Protein AF-A0A5B0LRZ4-F1 (afdb_monomer_lite)

Organism: NCBI:txid56615

pLDDT: mean 75.14, std 19.19, range [33.28, 94.44]

Foldseek 3Di:
DDPPPPVVVVVVVVVVVVVPPPDPQDQDPPPRDSQKDFPDKDFWAAQQDFQAEPVRDTDGGHRDTRKMKTWMAHPPPRDIDIDIPDPCVVVPSYDHDDDDCVVVVVVVVDDD

Radius of gyration: 21.93 Å; chains: 1; bounding box: 40×34×77 Å

Sequence (112 aa):
MKCSATAWLWAALMGAALGNLVTAPVRCPACRCTNTRVTSSTGPSQCRRWFTCALKVVHYRCTSMGVTTNDHACNDCDNEWTSCNCVFEVMKHRFANCPTSGVHPWLGQAPS

Structure (mmCIF, N/CA/C/O backbone):
data_AF-A0A5B0LRZ4-F1
#
_entry.id   AF-A0A5B0LRZ4-F1
#
loop_
_atom_site.group_PDB
_atom_site.id
_atom_site.type_symbol
_atom_site.label_atom_id
_atom_site.label_alt_id
_atom_site.label_comp_id
_atom_site.label_asym_id
_atom_site.label_entity_id
_atom_site.label_seq_id
_atom_site.pdbx_PDB_ins_code
_atom_site.Cartn_x
_atom_site.Cartn_y
_atom_site.Cartn_z
_atom_site.occupancy
_atom_site.B_iso_or_equiv
_atom_site.auth_seq_id
_atom_site.auth_comp_id
_atom_site.auth_asym_id
_atom_site.auth_atom_id
_atom_site.pdbx_PDB_model_num
ATOM 1 N N . MET A 1 1 ? 21.608 9.695 50.114 1.00 41.59 1 MET A N 1
ATOM 2 C CA . MET A 1 1 ? 21.157 8.992 48.893 1.00 41.59 1 MET A CA 1
ATOM 3 C C . MET A 1 1 ? 20.569 10.043 47.958 1.00 41.59 1 MET A C 1
ATOM 5 O O . MET A 1 1 ? 19.578 10.659 48.317 1.00 41.59 1 MET A O 1
ATOM 9 N N . LYS A 1 2 ? 21.249 10.373 46.853 1.00 46.72 2 LYS A N 1
ATOM 10 C CA . LYS A 1 2 ? 20.803 11.393 45.886 1.00 46.72 2 LYS A CA 1
ATOM 11 C C . LYS A 1 2 ? 20.026 10.682 44.780 1.00 46.72 2 LYS A C 1
ATOM 13 O O . LYS A 1 2 ? 20.627 10.122 43.870 1.00 46.72 2 LYS A O 1
ATOM 18 N N . CYS A 1 3 ? 18.704 10.633 44.918 1.00 47.16 3 CYS A N 1
ATOM 19 C CA . CYS A 1 3 ? 17.829 10.039 43.916 1.00 47.16 3 CYS A CA 1
ATOM 20 C C . CYS A 1 3 ? 17.828 10.922 42.663 1.00 47.16 3 CYS A C 1
ATOM 22 O O . CYS A 1 3 ? 17.488 12.103 42.713 1.00 47.16 3 CYS A O 1
ATOM 24 N N . SER A 1 4 ? 18.279 10.332 41.560 1.00 49.84 4 SER A N 1
ATOM 25 C CA . SER A 1 4 ? 18.406 10.943 40.241 1.00 49.84 4 SER A CA 1
ATOM 26 C C . SER A 1 4 ? 17.028 11.346 39.704 1.00 49.84 4 SER A C 1
ATOM 28 O O . SER A 1 4 ? 16.288 10.526 39.162 1.00 49.84 4 SER A O 1
ATOM 30 N N . ALA A 1 5 ? 16.682 12.627 39.853 1.00 53.44 5 ALA A N 1
ATOM 31 C CA . ALA A 1 5 ? 15.501 13.252 39.249 1.00 53.44 5 ALA A CA 1
ATOM 32 C C . ALA A 1 5 ? 15.541 13.236 37.703 1.00 53.44 5 ALA A C 1
ATOM 34 O O . ALA A 1 5 ? 14.548 13.525 37.040 1.00 53.44 5 ALA A O 1
ATOM 35 N N . THR A 1 6 ? 16.679 12.856 37.122 1.00 56.16 6 THR A N 1
ATOM 36 C CA . THR A 1 6 ? 16.946 12.863 35.684 1.00 56.16 6 THR A CA 1
ATOM 37 C C . THR A 1 6 ? 16.221 11.747 34.926 1.00 56.16 6 THR A C 1
ATOM 39 O O . THR A 1 6 ? 15.982 11.887 33.732 1.00 56.16 6 THR A O 1
ATOM 42 N N . ALA A 1 7 ? 15.834 10.650 35.587 1.00 53.00 7 ALA A N 1
ATOM 43 C CA . ALA A 1 7 ? 15.196 9.512 34.913 1.00 53.00 7 ALA A CA 1
ATOM 44 C C . ALA A 1 7 ? 13.740 9.792 34.485 1.00 53.00 7 ALA A C 1
ATOM 46 O O . ALA A 1 7 ? 13.292 9.315 33.444 1.00 53.00 7 ALA A O 1
ATOM 47 N N . TRP A 1 8 ? 13.009 10.605 35.251 1.00 52.41 8 TRP A N 1
ATOM 48 C CA . TRP A 1 8 ? 11.585 10.871 35.010 1.00 52.41 8 TRP A CA 1
ATOM 49 C C . TRP A 1 8 ? 11.341 11.837 33.847 1.00 52.41 8 TRP A C 1
ATOM 51 O O . TRP A 1 8 ? 10.357 11.693 33.123 1.00 52.41 8 TRP A O 1
ATOM 61 N N . LEU A 1 9 ? 12.263 12.777 33.616 1.00 52.75 9 LEU A N 1
ATOM 62 C CA . LEU A 1 9 ? 12.186 13.707 32.484 1.00 52.75 9 LEU A CA 1
ATOM 63 C C . LEU A 1 9 ? 12.253 12.983 31.133 1.00 52.75 9 LEU A C 1
ATOM 65 O O . LEU A 1 9 ? 11.529 13.347 30.210 1.00 52.75 9 LEU A O 1
ATOM 69 N N . TRP A 1 10 ? 13.056 11.921 31.026 1.00 50.69 10 TRP A N 1
ATOM 70 C CA . TRP A 1 10 ? 13.144 11.130 29.797 1.00 50.69 10 TRP A CA 1
ATOM 71 C C . TRP A 1 10 ? 11.893 10.287 29.545 1.00 50.69 10 TRP A C 1
ATOM 73 O O . TRP A 1 10 ? 11.446 10.196 28.403 1.00 50.69 10 TRP A O 1
ATOM 83 N N . ALA A 1 11 ? 11.279 9.733 30.594 1.00 53.97 11 ALA A N 1
ATOM 84 C CA . ALA A 1 11 ? 10.022 8.996 30.461 1.00 53.97 11 ALA A CA 1
ATOM 85 C C . ALA A 1 11 ? 8.871 9.903 29.982 1.00 53.97 11 ALA A C 1
ATOM 87 O O . ALA A 1 11 ? 8.099 9.507 29.109 1.00 53.97 11 ALA A O 1
ATOM 88 N N . ALA A 1 12 ? 8.797 11.141 30.483 1.00 52.94 12 ALA A N 1
ATOM 89 C CA . ALA A 1 12 ? 7.803 12.119 30.038 1.00 52.94 12 ALA A CA 1
ATOM 90 C C . ALA A 1 12 ? 8.028 12.572 28.582 1.00 52.94 12 ALA A C 1
ATOM 92 O O . ALA A 1 12 ? 7.067 12.689 27.823 1.00 52.94 12 ALA A O 1
ATOM 93 N N . LEU A 1 13 ? 9.286 12.765 28.162 1.00 49.94 13 LEU A N 1
ATOM 94 C CA . LEU A 1 13 ? 9.610 13.125 26.776 1.00 49.94 13 LEU A CA 1
ATOM 95 C C . LEU A 1 13 ? 9.291 12.000 25.783 1.00 49.94 13 LEU A C 1
ATOM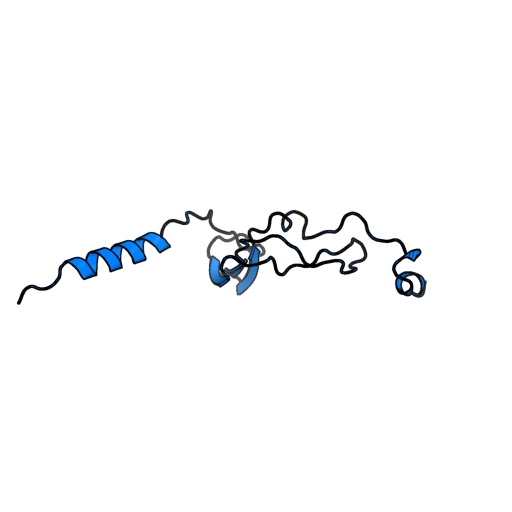 97 O O . LEU A 1 13 ? 8.754 12.273 24.710 1.00 49.94 13 LEU A O 1
ATOM 101 N N . MET A 1 14 ? 9.554 10.741 26.144 1.00 52.06 14 MET A N 1
ATOM 102 C CA . MET A 1 14 ? 9.203 9.600 25.290 1.00 52.06 14 MET A CA 1
ATOM 103 C C . MET A 1 14 ? 7.687 9.359 25.245 1.00 52.06 14 MET A C 1
ATOM 105 O O . MET A 1 14 ? 7.160 9.000 24.194 1.00 52.06 14 MET A O 1
ATOM 109 N N . GLY A 1 15 ? 6.966 9.631 26.339 1.00 45.97 15 GLY A N 1
ATOM 110 C CA . GLY A 1 15 ? 5.500 9.595 26.358 1.00 45.97 15 GLY A CA 1
ATOM 111 C C . GLY A 1 15 ? 4.857 10.682 25.487 1.00 45.97 15 GLY A C 1
ATOM 112 O O . GLY A 1 15 ? 3.883 10.415 24.786 1.00 45.97 15 GLY A O 1
ATOM 113 N N . ALA A 1 16 ? 5.427 11.890 25.465 1.00 44.16 16 ALA A N 1
ATOM 114 C CA . ALA A 1 16 ? 4.915 13.014 24.674 1.00 44.16 16 ALA A CA 1
ATOM 115 C C . ALA A 1 16 ? 5.255 12.929 23.172 1.00 44.16 16 ALA A C 1
ATOM 117 O O . ALA A 1 16 ? 4.534 13.493 22.344 1.00 44.16 16 ALA A O 1
ATOM 118 N N . ALA A 1 17 ? 6.314 12.204 22.796 1.00 42.91 17 ALA A N 1
ATOM 119 C CA . ALA A 1 17 ? 6.677 11.987 21.393 1.00 42.91 17 ALA A CA 1
ATOM 120 C C . ALA A 1 17 ? 5.675 11.086 20.643 1.00 42.91 17 ALA A C 1
ATOM 122 O O . ALA A 1 17 ? 5.545 11.194 19.426 1.00 42.91 17 ALA A O 1
ATOM 123 N N . LEU A 1 18 ? 4.915 10.251 21.360 1.00 44.69 18 LEU A N 1
ATOM 124 C CA . LEU A 1 18 ? 3.849 9.423 20.783 1.00 44.69 18 LEU A CA 1
ATOM 125 C C . LEU A 1 18 ? 2.519 10.181 20.599 1.00 44.69 18 LEU A C 1
ATOM 127 O O . LEU A 1 18 ? 1.621 9.677 19.931 1.00 44.69 18 LEU A O 1
ATOM 131 N N . GLY A 1 19 ? 2.387 11.390 21.162 1.00 37.16 19 GLY A N 1
ATOM 132 C CA . GLY A 1 19 ? 1.136 12.161 21.171 1.00 37.16 19 GLY A CA 1
ATOM 133 C C . GLY A 1 19 ? 0.982 13.210 20.065 1.00 37.16 19 GLY A C 1
ATOM 134 O O . GLY A 1 19 ? -0.079 13.814 19.960 1.00 37.16 19 GLY A O 1
ATOM 135 N N . ASN A 1 20 ? 2.010 13.447 19.240 1.00 33.28 20 ASN A N 1
ATOM 136 C CA . ASN A 1 20 ? 2.041 14.562 18.279 1.00 33.28 20 ASN A CA 1
ATOM 137 C C . ASN A 1 20 ? 2.118 14.128 16.809 1.00 33.28 20 ASN A C 1
ATOM 139 O O . ASN A 1 20 ? 2.764 14.770 15.985 1.00 33.28 20 ASN A O 1
ATOM 143 N N . LEU A 1 21 ? 1.392 13.077 16.446 1.00 38.97 21 LEU A N 1
ATOM 144 C CA . LEU A 1 21 ? 0.848 12.987 15.096 1.00 38.97 21 LEU A CA 1
ATOM 145 C C . LEU A 1 21 ? -0.637 13.286 15.217 1.00 38.97 21 LEU A C 1
ATOM 147 O O . LEU A 1 21 ? -1.447 12.372 15.351 1.00 38.97 21 LEU A O 1
ATOM 151 N N . VAL A 1 22 ? -0.979 14.580 15.174 1.00 35.31 22 VAL A N 1
ATOM 152 C CA . VAL A 1 22 ? -2.333 15.047 14.846 1.00 35.31 22 VAL A CA 1
ATOM 153 C C . VAL A 1 22 ? -2.624 14.547 13.433 1.00 35.31 22 VAL A C 1
ATOM 155 O O . VAL A 1 22 ? -2.438 15.224 12.427 1.00 35.31 22 VAL A O 1
ATOM 158 N N . THR A 1 23 ? -2.980 13.275 13.364 1.00 45.41 23 THR A N 1
ATOM 159 C CA . THR A 1 23 ? -3.505 12.618 12.190 1.00 45.41 23 THR A CA 1
ATOM 160 C C . THR A 1 23 ? -4.965 13.012 12.177 1.00 45.41 23 THR A C 1
ATOM 162 O O . THR A 1 23 ? -5.681 12.792 13.155 1.00 45.41 23 THR A O 1
ATOM 165 N N . ALA A 1 24 ? -5.413 13.646 11.093 1.00 53.00 24 ALA A N 1
ATOM 166 C CA . ALA A 1 24 ? -6.841 13.757 10.844 1.00 53.00 24 ALA A CA 1
ATOM 167 C C . ALA A 1 24 ? -7.459 12.366 11.084 1.00 53.00 24 ALA A C 1
ATOM 169 O O . ALA A 1 24 ? -6.878 11.383 10.610 1.00 53.00 24 ALA A O 1
ATOM 170 N N . PRO A 1 25 ? -8.560 12.256 11.852 1.00 61.81 25 PRO A N 1
ATOM 171 C CA . PRO A 1 25 ? -9.103 10.960 12.230 1.00 61.81 25 PRO A CA 1
ATOM 172 C C . PRO A 1 25 ? -9.345 10.140 10.962 1.00 61.81 25 PRO A C 1
ATOM 174 O O . PRO A 1 25 ? -10.113 10.550 10.084 1.00 61.81 25 PRO A O 1
ATOM 177 N N . VAL A 1 26 ? -8.628 9.020 10.832 1.00 78.06 26 VAL A N 1
ATOM 178 C CA . VAL A 1 26 ? -8.712 8.150 9.658 1.00 78.06 26 VAL A CA 1
ATOM 179 C C . VAL A 1 26 ? -10.104 7.543 9.667 1.00 78.06 26 VAL A C 1
ATOM 181 O O . VAL A 1 26 ? -10.419 6.695 10.488 1.00 78.06 26 VAL A O 1
ATOM 184 N N . ARG A 1 27 ? -10.980 8.004 8.775 1.00 89.31 27 ARG A N 1
ATOM 185 C CA . ARG A 1 27 ? -12.335 7.457 8.695 1.00 89.31 27 ARG A CA 1
ATOM 186 C C . ARG A 1 27 ? -12.277 6.045 8.143 1.00 89.31 27 ARG A C 1
ATOM 188 O O . ARG A 1 27 ? -11.664 5.816 7.098 1.00 89.31 27 ARG A O 1
ATOM 195 N N . CYS A 1 28 ? -12.979 5.129 8.796 1.00 90.31 28 CYS A N 1
ATOM 196 C CA . CYS A 1 28 ? -13.139 3.782 8.277 1.00 90.31 28 CYS A CA 1
ATOM 197 C C . CYS A 1 28 ? -13.774 3.840 6.872 1.00 90.31 28 CYS A C 1
ATOM 199 O O . CYS A 1 28 ? -14.771 4.545 6.672 1.00 90.31 28 CYS A O 1
ATOM 201 N N . PRO A 1 29 ? -13.232 3.114 5.881 1.00 91.06 29 PRO A N 1
ATOM 202 C CA . PRO A 1 29 ? -13.760 3.136 4.520 1.00 91.06 29 PRO A CA 1
ATOM 203 C C . PRO A 1 29 ? -15.163 2.518 4.404 1.00 91.06 29 PRO A C 1
ATOM 205 O O . PRO A 1 29 ? -15.887 2.885 3.479 1.00 91.06 29 PRO A O 1
ATOM 208 N N . ALA A 1 30 ? -15.552 1.639 5.337 1.00 92.31 30 ALA A N 1
ATOM 209 C CA . ALA A 1 30 ? -16.846 0.959 5.353 1.00 92.31 30 ALA A CA 1
ATOM 210 C C . ALA A 1 30 ? -17.954 1.794 6.030 1.00 92.31 30 ALA A C 1
ATOM 212 O O . ALA A 1 30 ? -18.896 2.212 5.364 1.00 92.31 30 ALA A O 1
ATOM 213 N N . CYS A 1 31 ? -17.829 2.092 7.331 1.00 92.69 31 CYS A N 1
ATOM 214 C CA . CYS A 1 31 ? -18.848 2.827 8.110 1.00 92.69 31 CYS A CA 1
ATOM 215 C C . CYS A 1 31 ? -18.705 4.361 8.054 1.00 92.69 31 CYS A C 1
ATOM 217 O O . CYS A 1 31 ? -19.588 5.066 8.532 1.00 92.69 31 CYS A O 1
ATOM 219 N N . ARG A 1 32 ? -17.573 4.903 7.568 1.00 92.25 32 ARG A N 1
ATOM 220 C CA . ARG A 1 32 ? -17.186 6.335 7.665 1.00 92.25 32 ARG A CA 1
ATOM 221 C C . ARG A 1 32 ? -17.022 6.894 9.082 1.00 92.25 32 ARG A C 1
ATOM 223 O O . ARG A 1 32 ? -16.730 8.081 9.233 1.00 92.25 32 ARG A O 1
ATOM 230 N N . CYS A 1 33 ? -17.147 6.047 10.093 1.00 91.19 33 CYS A N 1
ATOM 231 C CA . CYS A 1 33 ? -16.943 6.376 11.488 1.00 91.19 33 CYS A CA 1
ATOM 232 C C . CYS A 1 33 ? -15.458 6.650 11.802 1.00 91.19 33 CYS A C 1
ATOM 234 O O . CYS A 1 33 ? -14.556 6.222 11.076 1.00 91.19 33 CYS A O 1
ATOM 236 N N . THR A 1 34 ? -15.210 7.427 12.859 1.00 91.50 34 THR A N 1
ATOM 237 C CA . THR A 1 34 ? -13.864 7.840 13.306 1.00 91.50 34 THR A CA 1
ATOM 238 C C . THR A 1 34 ? -13.334 6.990 14.458 1.00 91.50 34 THR A C 1
ATOM 240 O O . THR A 1 34 ? -12.211 7.211 14.903 1.00 91.50 34 THR A O 1
ATOM 243 N N . ASN A 1 35 ? -14.126 6.031 14.954 1.00 91.62 35 ASN A N 1
ATOM 244 C CA . ASN A 1 35 ? -13.711 5.091 15.988 1.00 91.62 35 ASN A CA 1
ATOM 245 C C . ASN A 1 35 ? -12.824 3.996 15.377 1.00 91.62 35 ASN A C 1
ATOM 247 O O . ASN A 1 35 ? -13.247 2.875 15.077 1.00 91.62 35 ASN A O 1
ATOM 251 N N . THR A 1 36 ? -11.582 4.376 15.106 1.00 91.06 36 THR A N 1
ATOM 252 C CA . THR A 1 36 ? -10.603 3.564 14.388 1.00 91.06 36 THR A CA 1
ATOM 253 C C . THR A 1 36 ? -9.297 3.538 15.157 1.00 91.06 36 THR A C 1
ATOM 255 O O . THR A 1 36 ? -8.888 4.562 15.706 1.00 91.06 36 THR A O 1
ATOM 258 N N . ARG A 1 37 ? -8.612 2.399 15.152 1.00 90.38 37 ARG A N 1
ATOM 259 C CA . ARG A 1 37 ? -7.298 2.235 15.780 1.00 90.38 37 ARG A CA 1
ATOM 260 C C . ARG A 1 37 ? -6.280 1.727 14.772 1.00 90.38 37 ARG A C 1
ATOM 262 O O . ARG A 1 37 ? -6.623 0.930 13.903 1.00 90.38 37 ARG A O 1
ATOM 269 N N . VAL A 1 38 ? -5.027 2.133 14.940 1.00 89.88 38 VAL A N 1
ATOM 270 C CA . VAL A 1 38 ? -3.891 1.497 14.264 1.00 89.88 38 VAL A CA 1
ATOM 271 C C . VAL A 1 38 ? -3.538 0.234 15.048 1.00 89.88 38 VAL A C 1
ATOM 273 O O . VAL A 1 38 ? -3.272 0.313 16.246 1.00 89.88 38 VAL A O 1
ATOM 276 N N . THR A 1 39 ? -3.572 -0.927 14.401 1.00 92.50 39 THR A N 1
ATOM 277 C CA . THR A 1 39 ? -3.233 -2.225 15.012 1.00 92.50 39 THR A CA 1
ATOM 278 C C . THR A 1 39 ? -1.761 -2.572 14.830 1.00 92.50 39 THR A C 1
ATOM 280 O O . THR A 1 39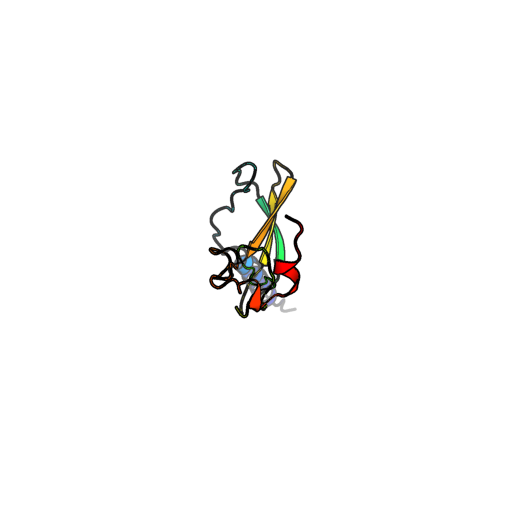 ? -1.169 -3.227 15.684 1.00 92.50 39 THR A O 1
ATOM 283 N N . SER A 1 40 ? -1.155 -2.105 13.739 1.00 90.31 40 SER A N 1
ATOM 284 C CA . SER A 1 40 ? 0.254 -2.314 13.422 1.00 90.31 40 SER A CA 1
ATOM 285 C C . SER A 1 40 ? 0.792 -1.146 12.603 1.00 90.31 40 SER A C 1
ATOM 287 O O . SER A 1 40 ? 0.086 -0.565 11.777 1.00 90.31 40 SER A O 1
ATOM 289 N N . SER A 1 41 ? 2.061 -0.805 12.819 1.00 88.75 41 SER A N 1
ATOM 290 C CA . SER A 1 41 ? 2.786 0.151 11.989 1.00 88.75 41 SER A CA 1
ATOM 291 C C . SER A 1 41 ? 4.146 -0.423 11.630 1.00 88.75 41 SER A C 1
ATOM 293 O O . SER A 1 41 ? 4.957 -0.757 12.494 1.00 88.75 41 SER A O 1
ATOM 295 N N . THR A 1 42 ? 4.396 -0.551 10.332 1.00 89.31 42 THR A N 1
ATOM 296 C CA . THR A 1 42 ? 5.708 -0.905 9.802 1.00 89.31 42 THR A CA 1
ATOM 297 C C . THR A 1 42 ? 6.419 0.377 9.402 1.00 89.31 42 THR A C 1
ATOM 299 O O . THR A 1 42 ? 5.960 1.082 8.500 1.00 89.31 42 THR A O 1
ATOM 302 N N . GLY A 1 43 ? 7.532 0.653 10.086 1.00 84.00 43 GLY A N 1
ATOM 303 C CA . GLY A 1 43 ? 8.362 1.837 9.894 1.00 84.00 43 GLY A CA 1
ATOM 304 C C . GLY A 1 43 ? 9.001 1.953 8.504 1.00 84.00 43 GLY A C 1
ATOM 305 O O . GLY A 1 43 ? 8.798 1.093 7.637 1.00 84.00 43 GLY A O 1
ATOM 306 N N . PRO A 1 44 ? 9.777 3.031 8.294 1.00 88.69 44 PRO A N 1
ATOM 307 C CA . PRO A 1 44 ? 10.203 3.463 6.974 1.00 88.69 44 PRO A CA 1
ATOM 308 C C . PRO A 1 44 ? 10.990 2.360 6.272 1.00 88.69 44 PRO A C 1
ATOM 310 O O . PRO A 1 44 ? 12.105 2.009 6.649 1.00 88.69 44 PRO A O 1
ATOM 313 N N . SER A 1 45 ? 10.383 1.811 5.229 1.00 90.81 45 SER A N 1
ATOM 314 C CA . SER A 1 45 ? 10.942 0.731 4.427 1.00 90.81 45 SER A CA 1
ATOM 315 C C . SER A 1 45 ? 10.705 0.998 2.945 1.00 90.81 45 SER A C 1
ATOM 317 O O . SER A 1 45 ? 10.083 1.991 2.558 1.00 90.81 45 SER A O 1
ATOM 319 N N . GLN A 1 46 ? 11.239 0.133 2.087 1.00 91.31 46 GLN A N 1
ATOM 320 C CA . GLN A 1 46 ? 10.847 0.144 0.685 1.00 91.31 46 GLN A CA 1
ATOM 321 C C . GLN A 1 46 ? 9.369 -0.239 0.566 1.00 91.31 46 GLN A C 1
ATOM 323 O O . GLN A 1 46 ? 8.934 -1.242 1.145 1.00 91.31 46 GLN A O 1
ATOM 328 N N . CYS A 1 47 ? 8.617 0.499 -0.253 1.00 89.56 47 CYS A N 1
ATOM 329 C CA . CYS A 1 47 ? 7.251 0.144 -0.603 1.00 89.56 47 CYS A CA 1
ATOM 330 C C . CYS A 1 47 ? 7.160 -1.330 -1.043 1.00 89.56 47 CYS A C 1
ATOM 332 O O . CYS A 1 47 ? 7.937 -1.831 -1.861 1.00 89.56 47 CYS A O 1
ATOM 334 N N . ARG A 1 48 ? 6.200 -2.058 -0.470 1.00 88.00 48 ARG A N 1
ATOM 335 C CA . ARG A 1 48 ? 6.005 -3.491 -0.745 1.00 88.00 48 ARG A CA 1
ATOM 336 C C . ARG A 1 48 ? 5.070 -3.755 -1.927 1.00 8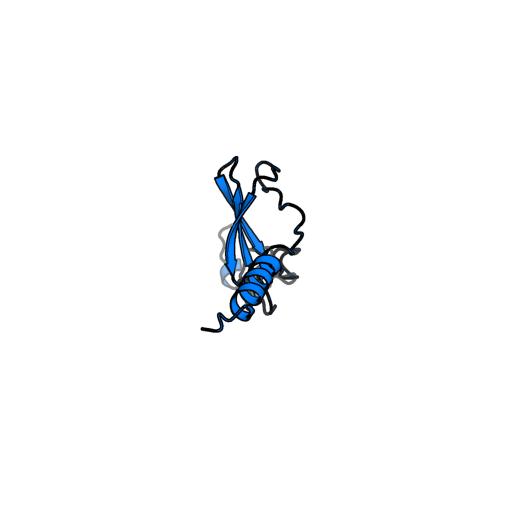8.00 48 ARG A C 1
ATOM 338 O O . ARG A 1 48 ? 4.892 -4.905 -2.311 1.00 88.00 48 ARG A O 1
ATOM 345 N N . ARG A 1 49 ? 4.472 -2.707 -2.500 1.00 89.62 49 ARG A N 1
ATOM 346 C CA . ARG A 1 49 ? 3.548 -2.817 -3.632 1.00 89.62 49 ARG A CA 1
ATOM 347 C C . ARG A 1 49 ? 4.299 -3.030 -4.945 1.00 89.62 49 ARG A C 1
ATOM 349 O O . ARG A 1 49 ? 5.427 -2.571 -5.129 1.00 89.62 49 ARG A O 1
ATOM 356 N N . TRP A 1 50 ? 3.628 -3.706 -5.866 1.00 90.75 50 TRP A N 1
ATOM 357 C CA . TRP A 1 50 ? 4.085 -3.915 -7.234 1.00 90.75 50 TRP A CA 1
ATOM 358 C C . TRP A 1 50 ? 3.314 -3.015 -8.180 1.00 90.75 50 TRP A C 1
ATOM 360 O O . TRP A 1 50 ? 2.117 -2.797 -7.985 1.00 90.75 50 TRP A O 1
ATOM 370 N N . PHE A 1 51 ? 3.987 -2.534 -9.220 1.00 88.50 51 PHE A N 1
ATOM 371 C CA . PHE A 1 51 ? 3.297 -1.870 -10.307 1.00 88.50 51 PHE A CA 1
ATOM 372 C C . PHE A 1 51 ? 2.526 -2.894 -11.136 1.00 88.50 51 PHE A C 1
ATOM 374 O O . PHE A 1 51 ? 3.098 -3.883 -11.600 1.00 88.50 51 P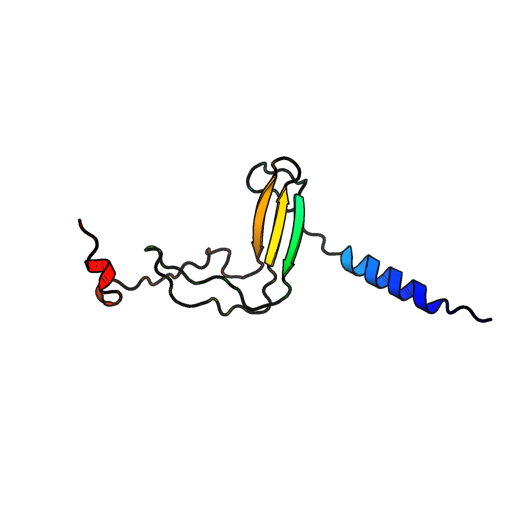HE A O 1
ATOM 381 N N . THR A 1 52 ? 1.228 -2.653 -11.311 1.00 88.69 52 THR A N 1
ATOM 382 C CA . THR A 1 52 ? 0.338 -3.520 -12.087 1.00 88.69 52 THR A CA 1
ATOM 383 C C . THR A 1 52 ? -0.303 -2.761 -13.234 1.00 88.69 52 THR A C 1
ATOM 385 O O . THR A 1 52 ? -0.715 -1.611 -13.110 1.00 88.69 52 THR A O 1
ATOM 388 N N . CYS A 1 53 ? -0.358 -3.403 -14.385 1.00 84.94 53 CYS A N 1
ATOM 389 C CA . CYS A 1 53 ? -0.952 -2.862 -15.596 1.00 84.94 53 CYS A CA 1
ATOM 390 C C . CYS A 1 53 ? -2.498 -2.986 -15.554 1.00 84.94 53 CYS A C 1
ATOM 392 O O . CYS A 1 53 ? -3.055 -3.711 -14.732 1.00 84.94 53 CYS A O 1
ATOM 394 N N . ALA A 1 54 ? -3.221 -2.296 -16.445 1.00 83.19 54 ALA A N 1
ATOM 395 C CA . ALA A 1 54 ? -4.680 -2.415 -16.607 1.00 83.19 54 ALA A CA 1
ATOM 396 C C . ALA A 1 54 ? -5.169 -3.863 -16.837 1.00 83.19 54 ALA A C 1
ATOM 398 O O . ALA A 1 54 ? -6.253 -4.221 -16.388 1.00 83.19 54 ALA A O 1
ATOM 399 N N . LEU A 1 55 ? -4.343 -4.703 -17.470 1.00 82.00 55 LEU A N 1
ATOM 400 C CA . LEU A 1 55 ? -4.572 -6.143 -17.655 1.00 82.00 55 LEU A CA 1
ATOM 401 C C . LEU A 1 55 ? -4.179 -6.982 -16.422 1.00 82.00 55 LEU A C 1
ATOM 403 O O . LEU A 1 55 ? -4.089 -8.201 -16.508 1.00 82.00 55 LEU A O 1
ATOM 407 N N . LYS A 1 56 ? -3.909 -6.338 -15.278 1.00 82.81 56 LYS A N 1
ATOM 408 C CA . LYS A 1 56 ? -3.469 -6.947 -14.008 1.00 82.81 56 LYS A CA 1
ATOM 409 C C . LYS A 1 56 ? -2.128 -7.689 -14.076 1.00 82.81 56 LYS A C 1
ATOM 411 O O . LYS A 1 56 ? -1.802 -8.454 -13.174 1.00 82.81 56 LYS A O 1
ATOM 416 N N . VAL A 1 57 ? -1.324 -7.433 -15.107 1.00 83.56 57 VAL A N 1
ATOM 417 C CA . VAL A 1 57 ? 0.038 -7.971 -15.213 1.00 83.56 57 VAL A CA 1
ATOM 418 C C . VAL A 1 57 ? 0.965 -7.240 -14.243 1.00 83.56 57 VAL A C 1
ATOM 420 O O . VAL A 1 57 ? 0.931 -6.010 -14.157 1.00 83.56 57 VAL A O 1
ATOM 423 N N . VAL A 1 58 ? 1.780 -7.998 -13.508 1.00 86.94 58 VAL A N 1
ATOM 424 C CA . VAL A 1 58 ? 2.798 -7.480 -12.585 1.00 86.94 58 VAL A CA 1
ATOM 425 C C . VAL A 1 58 ? 4.045 -7.078 -13.374 1.00 86.94 58 VAL A C 1
ATOM 427 O O . VAL A 1 58 ? 4.555 -7.870 -14.161 1.00 86.94 58 VAL A O 1
ATOM 430 N N . HIS A 1 59 ? 4.543 -5.861 -13.147 1.00 84.88 59 HIS A N 1
ATOM 431 C CA . HIS A 1 59 ? 5.774 -5.355 -13.756 1.00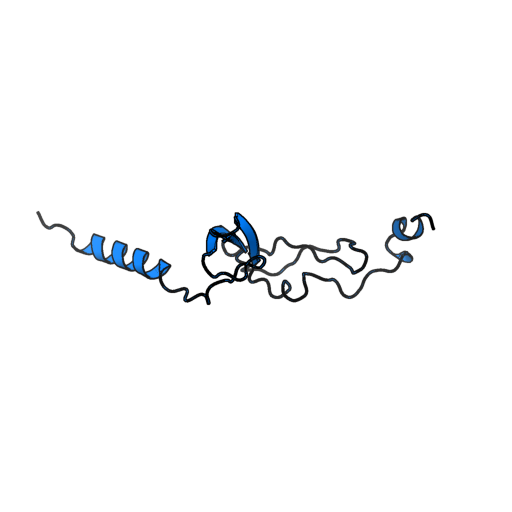 84.88 59 HIS A CA 1
ATOM 432 C C . HIS A 1 59 ? 6.941 -5.410 -12.769 1.00 84.88 59 HIS A C 1
ATOM 434 O O . HIS A 1 59 ? 7.540 -6.461 -12.569 1.00 84.88 59 HIS A O 1
ATOM 440 N N . TYR A 1 60 ? 7.267 -4.290 -12.128 1.00 85.69 60 TYR A N 1
ATOM 441 C CA . TYR A 1 60 ? 8.361 -4.201 -11.168 1.00 85.69 60 TYR A CA 1
ATOM 442 C C . TYR A 1 60 ? 7.865 -3.731 -9.804 1.00 85.69 60 TYR A C 1
ATOM 444 O O . TYR A 1 60 ? 6.801 -3.118 -9.660 1.00 85.69 60 TYR A O 1
ATOM 452 N N . ARG A 1 61 ? 8.654 -4.045 -8.778 1.00 89.88 61 ARG A N 1
ATOM 453 C CA . ARG A 1 61 ? 8.377 -3.631 -7.405 1.00 89.88 61 ARG A CA 1
ATOM 454 C C . ARG A 1 61 ? 8.596 -2.130 -7.258 1.00 89.88 61 ARG A C 1
ATOM 456 O O . ARG A 1 61 ? 9.558 -1.587 -7.795 1.00 89.88 61 ARG A O 1
ATOM 463 N N . CYS A 1 62 ? 7.731 -1.465 -6.500 1.00 90.81 62 CYS A N 1
ATOM 464 C CA . CYS A 1 62 ? 7.879 -0.045 -6.223 1.00 90.81 62 CYS A CA 1
ATOM 465 C C . CYS A 1 62 ? 9.212 0.249 -5.518 1.00 90.81 62 CYS A C 1
ATOM 467 O O . CYS A 1 62 ? 9.592 -0.412 -4.551 1.00 90.81 62 CYS A O 1
ATOM 469 N N . THR A 1 63 ? 9.932 1.247 -6.019 1.00 91.62 63 THR A N 1
ATOM 470 C CA . THR A 1 63 ? 11.253 1.655 -5.520 1.00 91.62 63 THR A CA 1
ATOM 471 C C . THR A 1 63 ? 11.175 2.808 -4.519 1.00 91.62 63 THR A C 1
ATOM 473 O O . THR A 1 63 ? 12.207 3.262 -4.037 1.00 91.62 63 THR A O 1
ATOM 476 N N . SER A 1 64 ? 9.967 3.274 -4.174 1.00 89.94 64 SER A N 1
ATOM 477 C CA . SER A 1 64 ? 9.782 4.328 -3.173 1.00 89.94 64 SER A CA 1
ATOM 478 C C . SER A 1 64 ? 10.301 3.867 -1.813 1.00 89.94 64 SER A C 1
ATOM 480 O O . SER A 1 64 ? 9.863 2.840 -1.289 1.00 89.94 64 SER A O 1
ATOM 482 N N . MET A 1 65 ? 11.209 4.651 -1.242 1.00 92.25 65 MET A N 1
ATOM 483 C CA . MET A 1 65 ? 11.807 4.430 0.074 1.00 92.25 65 MET A CA 1
ATOM 484 C C . MET A 1 65 ? 11.128 5.299 1.136 1.00 92.25 65 MET A C 1
ATOM 486 O O . MET A 1 65 ? 10.363 6.203 0.804 1.00 92.25 65 MET A O 1
ATOM 490 N N . GLY A 1 66 ? 11.404 5.026 2.415 1.00 89.62 66 GLY A N 1
ATOM 491 C CA . GLY A 1 66 ? 10.842 5.799 3.528 1.00 89.62 66 GLY A CA 1
ATOM 492 C C . GLY A 1 66 ? 9.338 5.588 3.729 1.00 89.62 66 GLY A C 1
ATOM 493 O O . GLY A 1 66 ? 8.668 6.435 4.317 1.00 89.62 66 GLY A O 1
ATOM 494 N N . VAL A 1 67 ? 8.797 4.477 3.219 1.00 89.62 67 VAL A N 1
ATOM 495 C CA . VAL A 1 67 ? 7.365 4.193 3.267 1.00 89.62 67 VAL A CA 1
ATOM 496 C C . VAL A 1 67 ? 6.998 3.562 4.602 1.00 89.62 67 VAL A C 1
ATOM 498 O O . VAL A 1 67 ? 7.532 2.514 4.969 1.00 89.62 67 VAL A O 1
ATOM 501 N N . THR A 1 68 ? 6.045 4.186 5.284 1.00 90.88 68 THR A N 1
ATOM 502 C CA . THR A 1 68 ? 5.379 3.668 6.476 1.00 90.88 68 THR A CA 1
ATOM 503 C C . THR A 1 68 ? 4.049 3.057 6.060 1.00 90.88 68 THR A C 1
ATOM 505 O O . THR A 1 68 ? 3.271 3.663 5.317 1.00 90.88 68 THR A O 1
ATOM 508 N N . THR A 1 69 ? 3.794 1.843 6.534 1.00 88.88 69 THR A N 1
ATOM 509 C CA . THR A 1 69 ? 2.535 1.126 6.305 1.00 88.88 69 THR A CA 1
ATOM 510 C C . THR A 1 69 ? 1.826 0.959 7.638 1.00 88.88 69 THR A C 1
ATOM 512 O O . THR A 1 69 ? 2.429 0.452 8.579 1.00 88.88 69 THR A O 1
ATOM 515 N N . ASN A 1 70 ? 0.571 1.389 7.713 1.00 90.62 70 ASN A N 1
ATOM 516 C CA . ASN A 1 70 ? -0.259 1.287 8.908 1.00 90.62 70 ASN A CA 1
ATOM 517 C C . ASN A 1 70 ? -1.441 0.373 8.616 1.00 90.62 70 ASN A C 1
ATOM 519 O O . ASN A 1 70 ? -2.185 0.634 7.665 1.00 90.62 70 ASN A O 1
ATOM 523 N N . ASP A 1 71 ? -1.617 -0.639 9.451 1.00 90.69 71 ASP A N 1
ATOM 524 C CA . ASP A 1 71 ? -2.818 -1.459 9.486 1.00 90.69 71 ASP A CA 1
ATOM 525 C C . ASP A 1 71 ? -3.780 -0.863 10.509 1.00 90.69 71 ASP A C 1
ATOM 527 O O . ASP A 1 71 ? -3.392 -0.476 11.614 1.00 90.69 71 ASP A O 1
ATOM 531 N N . HIS A 1 72 ? -5.038 -0.748 10.112 1.00 91.81 72 HIS A N 1
ATOM 532 C CA . HIS A 1 72 ? -6.104 -0.130 10.880 1.00 91.81 72 HIS A CA 1
ATOM 533 C C . HIS A 1 72 ? -7.221 -1.134 11.108 1.00 91.81 72 HIS A C 1
ATOM 535 O O . HIS A 1 72 ? -7.491 -1.969 10.247 1.00 91.81 72 HIS A O 1
ATOM 541 N N . ALA A 1 73 ? -7.921 -0.980 12.224 1.00 93.50 73 ALA A N 1
ATOM 542 C CA . ALA A 1 73 ? -9.174 -1.659 12.509 1.00 93.50 73 ALA A CA 1
ATOM 543 C C . ALA A 1 73 ? -10.231 -0.636 12.932 1.00 93.50 73 ALA A C 1
ATOM 545 O O . ALA A 1 73 ? -9.940 0.339 13.635 1.00 93.50 73 ALA A O 1
ATOM 546 N N . CYS A 1 74 ? -11.468 -0.857 12.505 1.00 93.75 74 CYS A N 1
ATOM 547 C CA . CYS A 1 74 ? -12.620 -0.099 12.961 1.00 93.75 74 CYS A CA 1
ATOM 548 C C . CYS A 1 74 ? -13.260 -0.817 14.142 1.00 93.75 74 CYS A C 1
ATOM 550 O O . CYS A 1 74 ? -13.613 -1.981 14.019 1.00 93.75 74 CYS A O 1
ATOM 552 N N . ASN A 1 75 ? -13.457 -0.115 15.255 1.00 92.75 75 ASN A N 1
ATOM 553 C CA . ASN A 1 75 ? -14.059 -0.715 16.446 1.00 92.75 75 ASN A CA 1
ATOM 554 C C . ASN A 1 75 ? -15.592 -0.842 16.346 1.00 92.75 75 ASN A C 1
ATOM 556 O O . ASN A 1 75 ? -16.186 -1.532 17.163 1.00 92.75 75 ASN A O 1
ATOM 560 N N . ASP A 1 76 ? -16.231 -0.168 15.381 1.00 93.75 76 ASP A N 1
ATOM 561 C CA . ASP A 1 76 ? -17.697 -0.160 15.247 1.00 93.75 76 ASP A CA 1
ATOM 562 C C . ASP A 1 76 ? -18.213 -1.218 14.257 1.00 93.75 76 ASP A C 1
ATOM 564 O O . ASP A 1 76 ? -19.354 -1.657 14.361 1.00 93.75 76 ASP A O 1
ATOM 568 N N . CYS A 1 77 ? -17.408 -1.593 13.257 1.00 93.19 77 CYS A N 1
ATOM 569 C CA . CYS A 1 77 ? -17.815 -2.539 12.209 1.00 93.19 77 CYS A CA 1
ATOM 570 C C . CYS A 1 77 ? -16.788 -3.641 11.931 1.00 93.19 77 CYS A C 1
ATOM 572 O O . CYS A 1 77 ? -16.915 -4.335 10.924 1.00 93.19 77 CYS A O 1
ATOM 574 N N . ASP A 1 78 ? -15.747 -3.746 12.762 1.00 91.94 78 ASP A N 1
ATOM 575 C CA . ASP A 1 78 ? -14.650 -4.719 12.654 1.00 91.94 78 ASP A CA 1
ATOM 576 C C . ASP A 1 78 ? -13.921 -4.731 11.298 1.00 91.94 78 ASP A C 1
ATOM 578 O O . ASP A 1 78 ? -13.155 -5.639 10.984 1.00 91.94 78 ASP A O 1
ATOM 582 N N . ASN A 1 79 ? -14.117 -3.699 10.471 1.00 94.44 79 ASN A N 1
ATOM 583 C CA . ASN A 1 79 ? -13.435 -3.587 9.193 1.00 94.44 79 ASN A CA 1
ATOM 584 C C . ASN A 1 79 ? -11.952 -3.273 9.407 1.00 94.44 79 ASN A C 1
ATOM 586 O O . ASN A 1 79 ? -11.613 -2.253 10.013 1.00 94.44 79 ASN A O 1
ATOM 590 N N . GLU A 1 80 ? -11.082 -4.064 8.791 1.00 93.56 80 GLU A N 1
ATOM 591 C CA . GLU A 1 80 ? -9.639 -3.843 8.775 1.00 93.56 80 GLU A CA 1
ATOM 592 C C . GLU A 1 80 ? -9.179 -3.293 7.420 1.00 93.56 80 GLU A C 1
ATOM 594 O O . GLU A 1 80 ? -9.727 -3.629 6.366 1.00 93.56 80 GLU A O 1
ATOM 599 N N . TRP A 1 81 ? -8.195 -2.394 7.420 1.00 92.19 81 TRP A N 1
ATOM 600 C CA . TRP A 1 81 ? -7.600 -1.888 6.182 1.00 92.19 81 TRP A CA 1
ATOM 601 C C . TRP A 1 81 ? -6.164 -1.434 6.385 1.00 92.19 81 TRP A C 1
ATOM 603 O O . TRP A 1 81 ? -5.778 -0.962 7.449 1.00 92.19 81 TRP A O 1
ATOM 613 N N . THR A 1 82 ? -5.389 -1.492 5.311 1.00 89.56 82 THR A N 1
ATOM 614 C CA . THR A 1 82 ? -4.011 -1.008 5.291 1.00 89.56 82 THR A CA 1
ATOM 615 C C . THR A 1 82 ? -3.932 0.323 4.554 1.00 89.56 82 THR A C 1
ATOM 617 O O . THR A 1 82 ? -4.514 0.498 3.482 1.00 89.56 82 THR A O 1
ATOM 620 N N . SER A 1 83 ? -3.164 1.259 5.099 1.00 87.44 83 SER A N 1
ATOM 621 C CA . SER A 1 83 ? -2.786 2.513 4.442 1.00 87.44 83 SER A CA 1
ATOM 622 C C . SER A 1 83 ? -1.269 2.617 4.336 1.00 87.44 83 SER A C 1
ATOM 624 O O . SER A 1 83 ? -0.555 2.116 5.205 1.00 87.44 83 SER A O 1
ATOM 626 N N . CYS A 1 84 ? -0.764 3.308 3.318 1.00 87.62 84 CYS A N 1
ATOM 627 C CA . CYS A 1 84 ? 0.651 3.650 3.243 1.00 87.62 84 CYS A CA 1
ATOM 628 C C . CYS A 1 84 ? 0.845 5.079 2.734 1.00 87.62 84 CYS A C 1
ATOM 630 O O . CYS A 1 84 ? 0.005 5.606 2.006 1.00 87.62 84 CYS A O 1
ATOM 632 N N . ASN A 1 85 ? 1.966 5.696 3.102 1.00 88.19 85 ASN A N 1
ATOM 633 C CA . ASN A 1 85 ? 2.358 7.031 2.635 1.00 88.19 85 ASN A CA 1
ATOM 634 C C . ASN A 1 85 ? 3.133 7.002 1.299 1.00 88.19 85 ASN A C 1
ATOM 636 O O . ASN A 1 85 ? 3.778 7.986 0.942 1.00 88.19 85 ASN A O 1
ATOM 640 N N . CYS A 1 86 ? 3.113 5.884 0.564 1.00 89.94 86 CYS A N 1
ATOM 641 C CA . CYS A 1 86 ? 3.769 5.801 -0.738 1.00 89.94 86 CYS A CA 1
ATOM 642 C C . CYS A 1 86 ? 3.108 6.769 -1.728 1.00 89.94 86 CYS A C 1
ATOM 644 O O . CYS A 1 86 ? 1.896 6.720 -1.935 1.00 89.94 86 CYS A O 1
ATOM 646 N N . VAL A 1 87 ? 3.911 7.588 -2.411 1.00 87.12 87 VAL A N 1
ATOM 647 C CA . VAL A 1 87 ? 3.426 8.578 -3.391 1.00 87.12 87 VAL A CA 1
ATOM 648 C C . VAL A 1 87 ? 2.648 7.950 -4.551 1.00 87.12 87 VAL A C 1
ATOM 650 O O . VAL A 1 87 ? 1.786 8.593 -5.139 1.00 87.12 87 VAL A O 1
ATOM 653 N N . PHE A 1 88 ? 2.908 6.678 -4.861 1.00 87.81 88 PHE A N 1
ATOM 654 C CA . PHE A 1 88 ? 2.230 5.943 -5.931 1.00 87.81 88 PHE A CA 1
ATOM 655 C C . PHE A 1 88 ? 0.936 5.251 -5.481 1.00 87.81 88 PHE A C 1
ATOM 657 O O . PHE A 1 88 ? 0.214 4.710 -6.324 1.00 87.81 88 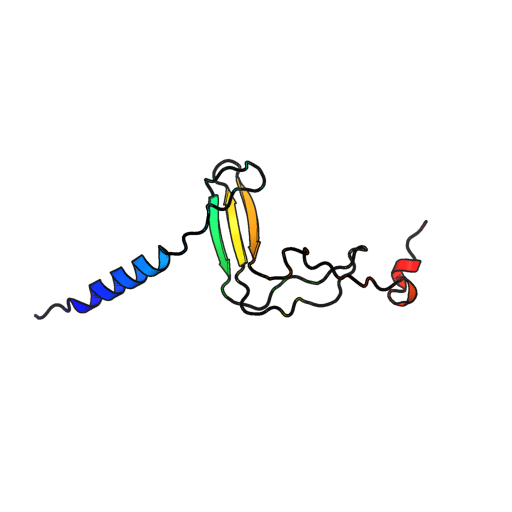PHE A O 1
ATOM 664 N N . GLU A 1 89 ? 0.598 5.286 -4.188 1.00 86.69 89 GLU A N 1
ATOM 665 C CA . GLU A 1 89 ? -0.642 4.687 -3.680 1.00 86.69 89 GLU A CA 1
ATOM 666 C C . GLU A 1 89 ? -1.882 5.425 -4.203 1.00 86.69 89 GLU A C 1
ATOM 668 O O . GLU A 1 89 ? -2.894 4.788 -4.492 1.00 86.69 89 GLU A O 1
ATOM 673 N N . VAL A 1 90 ? -1.787 6.739 -4.454 1.00 82.81 90 VAL A N 1
ATOM 674 C CA . VAL A 1 90 ? -2.876 7.532 -5.066 1.00 82.81 90 VAL A CA 1
ATOM 675 C C . VAL A 1 90 ? -3.242 7.035 -6.466 1.00 82.81 90 VAL A C 1
ATOM 677 O O . VAL A 1 90 ? -4.405 7.060 -6.857 1.00 82.81 90 VAL A O 1
ATOM 680 N N . MET A 1 91 ? -2.258 6.509 -7.201 1.00 86.06 91 MET A N 1
ATOM 681 C CA . MET A 1 91 ? -2.450 5.878 -8.509 1.00 86.06 91 MET A CA 1
ATOM 682 C C . MET A 1 91 ? -2.606 4.357 -8.404 1.00 86.06 91 MET A C 1
ATOM 684 O O . MET A 1 91 ? -2.580 3.665 -9.421 1.00 86.06 91 MET A O 1
ATOM 688 N N . LYS A 1 92 ? -2.748 3.819 -7.185 1.00 87.38 92 LYS A N 1
ATOM 689 C CA . LYS A 1 92 ? -2.861 2.385 -6.882 1.00 87.38 92 LYS A CA 1
ATOM 690 C C . LYS A 1 92 ? -1.746 1.544 -7.504 1.00 87.38 92 LYS A C 1
ATOM 692 O O . LYS A 1 92 ? -1.989 0.416 -7.923 1.00 87.38 92 LYS A O 1
ATOM 697 N N . HIS A 1 93 ? -0.538 2.105 -7.604 1.00 89.38 93 HIS A N 1
ATOM 698 C CA . HIS A 1 93 ? 0.588 1.464 -8.285 1.00 89.38 93 HIS A CA 1
ATOM 699 C C . HIS A 1 93 ? 0.222 0.977 -9.703 1.00 89.38 93 HIS A C 1
ATOM 701 O O . HIS A 1 93 ? 0.644 -0.090 -10.144 1.00 89.38 93 HIS A O 1
ATOM 707 N N . ARG A 1 94 ? -0.589 1.747 -10.439 1.00 87.62 94 ARG A N 1
ATOM 708 C CA . ARG A 1 94 ? -0.944 1.415 -11.819 1.00 87.62 94 ARG A CA 1
ATOM 709 C C . ARG A 1 94 ? 0.208 1.757 -12.760 1.00 87.62 94 ARG A C 1
ATOM 711 O O . ARG A 1 94 ? 0.693 2.885 -12.780 1.00 87.62 94 ARG A O 1
ATOM 718 N N . PHE A 1 95 ? 0.628 0.785 -13.559 1.00 84.12 95 PHE A N 1
ATOM 719 C CA . PHE A 1 95 ? 1.592 0.975 -14.632 1.00 84.12 95 PHE A CA 1
ATOM 720 C C . PHE A 1 95 ? 0.864 1.488 -15.879 1.00 84.12 95 PHE A C 1
ATOM 722 O O . PHE A 1 95 ? -0.091 0.860 -16.340 1.00 84.12 95 PHE A O 1
ATOM 729 N N . ALA A 1 96 ? 1.283 2.646 -16.396 1.00 77.12 96 ALA A N 1
ATOM 730 C CA . ALA A 1 96 ? 0.619 3.294 -17.529 1.00 77.12 96 ALA A CA 1
ATOM 731 C C . ALA A 1 96 ? 0.795 2.504 -18.836 1.00 77.12 96 ALA A C 1
ATOM 733 O O . ALA A 1 96 ? -0.153 2.347 -19.602 1.00 77.12 96 ALA A O 1
ATOM 734 N N . ASN A 1 97 ? 1.991 1.956 -19.054 1.00 73.25 97 ASN A N 1
ATOM 735 C CA . ASN A 1 97 ? 2.352 1.280 -20.292 1.00 73.25 97 ASN A CA 1
ATOM 736 C C . ASN A 1 97 ? 2.183 -0.232 -20.137 1.00 73.25 97 ASN A C 1
ATOM 738 O O . ASN A 1 97 ? 3.152 -0.947 -19.902 1.00 73.25 97 ASN A O 1
ATOM 742 N N . CYS A 1 98 ? 0.951 -0.734 -20.252 1.00 68.50 98 CYS A N 1
ATOM 743 C CA . CYS A 1 98 ? 0.754 -2.173 -20.424 1.00 68.50 98 CYS A CA 1
ATOM 744 C C . CYS A 1 98 ? 1.450 -2.620 -21.714 1.00 68.50 98 CYS A C 1
ATOM 746 O O . CYS A 1 98 ? 1.120 -2.094 -22.780 1.00 68.50 98 CYS A O 1
ATOM 748 N N . PRO A 1 99 ? 2.357 -3.602 -21.664 1.00 62.72 99 PRO A N 1
ATOM 749 C CA . PRO A 1 99 ? 2.849 -4.224 -22.871 1.00 62.72 99 PRO A CA 1
ATOM 750 C C . PRO A 1 99 ? 1.675 -4.908 -23.573 1.00 62.72 99 PRO A C 1
ATOM 752 O O . PRO A 1 99 ? 0.858 -5.578 -22.937 1.00 62.72 99 PRO A O 1
ATOM 755 N N . THR A 1 100 ? 1.566 -4.709 -24.883 1.00 60.47 100 THR A N 1
ATOM 756 C CA . THR A 1 100 ? 0.616 -5.445 -25.718 1.00 60.47 100 THR A CA 1
ATOM 757 C C . THR A 1 100 ? 0.990 -6.932 -25.748 1.00 60.47 100 THR A C 1
ATOM 759 O O . THR A 1 100 ? 2.073 -7.330 -25.305 1.00 60.47 100 THR A O 1
ATOM 762 N N . SER A 1 101 ? 0.097 -7.775 -26.274 1.00 57.03 101 SER A N 1
ATOM 763 C CA . SER A 1 101 ? 0.275 -9.234 -26.384 1.00 57.03 101 SER A CA 1
ATOM 764 C C . SER A 1 101 ? 1.630 -9.673 -26.965 1.00 57.03 101 SER A C 1
ATOM 766 O O . SER A 1 101 ? 2.091 -10.765 -26.653 1.00 57.03 101 SER A O 1
ATOM 768 N N . GLY A 1 102 ? 2.314 -8.820 -27.737 1.00 55.84 102 GLY A N 1
ATOM 769 C CA . GLY A 1 102 ? 3.651 -9.097 -28.271 1.00 55.84 102 GLY A CA 1
ATOM 770 C C . GLY A 1 102 ? 4.769 -9.246 -27.227 1.00 55.84 102 GLY A C 1
ATOM 771 O O . GLY A 1 102 ? 5.776 -9.878 -27.521 1.00 55.84 102 GLY A O 1
ATOM 772 N N . VAL A 1 103 ? 4.612 -8.705 -26.013 1.00 56.91 103 VAL A N 1
ATOM 773 C CA . VAL A 1 103 ? 5.627 -8.788 -24.934 1.00 56.91 103 VAL A CA 1
ATOM 774 C C . VAL A 1 103 ? 5.257 -9.837 -23.876 1.00 56.91 103 VAL A C 1
ATOM 776 O O . VAL A 1 103 ? 6.115 -10.327 -23.146 1.00 56.91 103 VAL A O 1
ATOM 779 N N . HIS A 1 104 ? 3.984 -10.233 -23.824 1.00 58.56 104 HIS A N 1
ATOM 780 C CA . HIS A 1 104 ? 3.474 -11.295 -22.961 1.00 58.56 104 HIS A CA 1
ATOM 781 C C . HIS A 1 104 ? 2.788 -12.361 -23.828 1.00 58.56 104 HIS A C 1
ATOM 783 O O . HIS A 1 104 ? 1.573 -12.278 -24.030 1.00 58.56 104 HIS A O 1
ATOM 789 N N . PRO A 1 105 ? 3.531 -13.371 -24.326 1.00 57.25 105 PRO A N 1
ATOM 790 C CA . PRO A 1 105 ? 3.021 -14.370 -25.273 1.00 57.25 105 PRO A CA 1
ATOM 791 C C . PRO A 1 105 ? 1.751 -15.090 -24.797 1.00 57.25 105 PRO A C 1
ATOM 793 O O . PRO A 1 105 ? 0.900 -15.466 -25.598 1.00 57.25 105 PRO A O 1
ATOM 796 N N . TRP A 1 106 ? 1.590 -15.235 -23.480 1.00 60.84 106 TRP A N 1
ATOM 797 C CA . TRP A 1 106 ? 0.435 -15.878 -22.854 1.00 60.84 106 TRP A CA 1
ATOM 798 C C . TRP A 1 106 ? -0.851 -15.035 -22.882 1.00 60.84 106 TRP A C 1
ATOM 800 O O . TRP A 1 106 ? -1.934 -15.593 -22.742 1.00 60.84 106 TRP A O 1
ATOM 810 N N . LEU A 1 107 ? -0.781 -13.711 -23.087 1.00 56.12 107 LEU A N 1
ATOM 811 C CA . LEU A 1 107 ? -1.983 -12.871 -23.234 1.00 56.12 107 LEU A CA 1
ATOM 812 C C . LEU A 1 107 ? -2.690 -13.094 -24.580 1.00 56.12 107 LEU A C 1
ATOM 814 O O . LEU A 1 107 ? -3.881 -12.829 -24.685 1.00 56.12 107 LEU A O 1
ATOM 818 N N . GLY A 1 108 ? -1.979 -13.596 -25.597 1.00 52.31 108 GLY A N 1
ATOM 819 C CA . GLY A 1 108 ? -2.560 -13.992 -26.885 1.00 52.31 108 GLY A CA 1
ATOM 820 C C . GLY A 1 108 ? -3.203 -15.384 -26.887 1.00 52.31 108 GLY A C 1
ATOM 821 O O . GLY A 1 108 ? -3.740 -15.791 -27.910 1.00 52.31 108 GLY A O 1
ATOM 822 N N . GLN A 1 109 ? -3.132 -16.117 -25.771 1.00 51.84 109 GLN A N 1
ATOM 823 C CA . GLN A 1 109 ? -3.661 -17.480 -25.630 1.00 51.84 109 GLN A CA 1
ATOM 824 C C . GLN A 1 109 ? -4.936 -17.554 -24.777 1.00 51.84 109 GLN A C 1
ATOM 826 O O . GLN A 1 109 ? -5.410 -18.651 -24.490 1.00 51.84 109 GLN A O 1
ATOM 831 N N . ALA A 1 110 ? -5.497 -16.416 -24.353 1.00 40.97 110 ALA A N 1
ATOM 832 C CA . ALA A 1 110 ? -6.792 -16.419 -23.684 1.00 40.97 110 ALA A CA 1
ATOM 833 C C . ALA A 1 110 ? -7.865 -16.893 -24.687 1.00 40.97 110 ALA A C 1
ATOM 835 O O . ALA A 1 110 ? -7.982 -16.277 -25.749 1.00 40.97 110 ALA A O 1
ATOM 836 N N . PRO A 1 111 ? -8.608 -17.982 -24.404 1.00 40.16 111 PRO A N 1
ATOM 837 C CA . PRO A 1 111 ? -9.679 -18.419 -25.288 1.00 40.16 111 PRO A CA 1
ATOM 838 C C . PRO A 1 111 ? -10.728 -17.307 -25.388 1.00 40.16 111 PRO A C 1
ATOM 840 O O . PRO A 1 111 ? -11.116 -16.721 -24.375 1.00 40.16 111 PRO A O 1
ATOM 843 N N . SER A 1 112 ? -11.104 -17.000 -26.630 1.00 46.88 112 SER A N 1
ATOM 844 C CA . SER A 1 112 ? -12.182 -16.082 -27.013 1.00 46.88 112 SER A CA 1
ATOM 845 C C . SER A 1 112 ? -13.529 -16.494 -26.441 1.00 46.88 112 SER A C 1
ATOM 847 O O . SER A 1 112 ? -13.798 -17.717 -26.491 1.00 46.88 112 SER A O 1
#

Secondary structure (DSSP, 8-state):
----THHHHHHHHHHHHTS---PPP---TTT--S-EEEEEEEEEE----EEE-TT--EEEE----SEEEEEEEETTT--EEEEE--TTGGGTTB-S-PPPTTT-GGGGGS--